Protein AF-A0A7C9EGU2-F1 (afdb_monomer_lite)

Radius of gyration: 26.22 Å; chains: 1; bounding box: 57×42×55 Å

Secondary structure (DSSP, 8-state):
--HHHHHHHHHHHHHHHHHTT--SSPPPHHHHHSS-HHHHIIIIITT-GGGHHHH--SHHHH----SS-TTHHHHTPPP-----HHHHHHHHHHHHHT-

pLDDT: mean 82.94, std 10.62, range [55.44, 94.5]

Organism: Opuntia streptacantha (NCBI:txid393608)

Foldseek 3Di:
DDCVLQQQLLVVLVVVCVVVVVDPDDDDPCNRRVDDLVVSCVPRPVVPVVSCVSNDDCVVVVPPPPPDPPCVCVVPDDDDDDDDPVNVVVVVVVVVVVD

Structure (mmCIF, N/CA/C/O backbone):
data_AF-A0A7C9EGU2-F1
#
_entry.id   AF-A0A7C9EGU2-F1
#
loop_
_atom_site.group_PDB
_atom_site.id
_atom_site.type_symbol
_atom_site.label_atom_id
_atom_site.label_alt_id
_atom_site.label_comp_id
_atom_site.label_asym_id
_atom_site.label_entity_id
_atom_site.label_seq_id
_atom_site.pdbx_PDB_ins_code
_atom_site.Cartn_x
_atom_site.Cartn_y
_atom_site.Cartn_z
_atom_site.occupancy
_atom_site.B_iso_or_equiv
_atom_site.auth_seq_id
_atom_site.auth_comp_id
_atom_site.auth_asym_id
_atom_site.auth_atom_id
_atom_site.pdbx_PDB_model_num
ATOM 1 N N . VAL A 1 1 ? -8.239 -15.324 -6.907 1.00 61.78 1 VAL A N 1
ATOM 2 C CA . VAL A 1 1 ? -8.035 -14.338 -5.815 1.00 61.78 1 VAL A CA 1
ATOM 3 C C . VAL A 1 1 ? -8.315 -15.052 -4.502 1.00 61.78 1 VAL A C 1
ATOM 5 O O . VAL A 1 1 ? -9.424 -15.538 -4.347 1.00 61.78 1 VAL A O 1
ATOM 8 N N . HIS A 1 2 ? -7.332 -15.199 -3.605 1.00 76.50 2 HIS A N 1
ATOM 9 C CA . HIS A 1 2 ? -7.583 -15.799 -2.285 1.00 76.50 2 HIS A CA 1
ATOM 10 C C . HIS A 1 2 ? -8.183 -14.745 -1.357 1.00 76.50 2 HIS A C 1
ATOM 12 O O . HIS A 1 2 ? -7.496 -13.784 -1.003 1.00 76.50 2 HIS A O 1
ATOM 18 N N . PHE A 1 3 ? -9.449 -14.934 -0.984 1.00 81.31 3 PHE A N 1
ATOM 19 C CA . PHE A 1 3 ? -10.191 -14.008 -0.131 1.00 81.31 3 PHE A CA 1
ATOM 20 C C . PHE A 1 3 ? -9.472 -13.777 1.204 1.00 81.31 3 PHE A C 1
ATOM 22 O O . PHE A 1 3 ? -9.122 -12.640 1.519 1.00 81.31 3 PHE A O 1
ATOM 29 N N . ASP A 1 4 ? -9.111 -14.857 1.897 1.00 83.12 4 ASP A N 1
ATOM 30 C CA . ASP A 1 4 ? -8.501 -14.789 3.232 1.00 83.12 4 ASP A CA 1
ATOM 31 C C . ASP A 1 4 ? -7.141 -14.095 3.251 1.00 83.12 4 ASP A C 1
ATOM 33 O O . ASP A 1 4 ? -6.787 -13.422 4.213 1.00 83.12 4 ASP A O 1
ATOM 37 N N . LYS A 1 5 ? -6.372 -14.220 2.165 1.00 81.50 5 LYS A N 1
ATOM 38 C CA . LYS A 1 5 ? -5.024 -13.641 2.079 1.00 81.50 5 LYS A CA 1
ATOM 39 C C . LYS A 1 5 ? -5.020 -12.192 1.600 1.00 81.50 5 LYS A C 1
ATOM 41 O O . LYS A 1 5 ? -4.078 -11.459 1.892 1.00 81.50 5 LYS A O 1
ATOM 46 N N . GLN A 1 6 ? -6.008 -11.780 0.805 1.00 82.31 6 GLN A N 1
ATOM 47 C CA . GLN A 1 6 ? -5.997 -10.462 0.156 1.00 82.31 6 GLN A CA 1
ATOM 48 C C . GLN A 1 6 ? -7.066 -9.512 0.684 1.00 82.31 6 GLN A C 1
ATOM 50 O O . GLN A 1 6 ? -6.784 -8.323 0.811 1.00 82.31 6 GLN A O 1
ATOM 55 N N . ILE A 1 7 ? -8.268 -10.006 0.979 1.00 89.75 7 ILE A N 1
ATOM 56 C CA . ILE A 1 7 ? -9.424 -9.178 1.334 1.00 89.75 7 ILE A CA 1
ATOM 57 C C . ILE A 1 7 ? -9.521 -9.011 2.847 1.00 89.75 7 ILE A C 1
ATOM 59 O O . ILE A 1 7 ? -9.616 -7.879 3.319 1.00 89.75 7 ILE A O 1
ATOM 63 N N . THR A 1 8 ? -9.413 -10.104 3.606 1.00 91.50 8 THR A N 1
ATOM 64 C CA . THR A 1 8 ? -9.524 -10.087 5.073 1.00 91.50 8 THR A CA 1
ATOM 65 C C . THR A 1 8 ? -8.534 -9.122 5.743 1.00 91.50 8 THR A C 1
ATOM 67 O O . THR A 1 8 ? -8.983 -8.275 6.516 1.00 91.50 8 THR A O 1
ATOM 70 N N . PRO A 1 9 ? -7.225 -9.116 5.404 1.00 92.31 9 PRO A N 1
ATOM 71 C CA . PRO A 1 9 ? -6.271 -8.202 6.040 1.00 92.31 9 PRO A CA 1
ATOM 72 C C . PRO A 1 9 ? -6.570 -6.735 5.714 1.00 92.31 9 PRO A C 1
ATOM 74 O O . PRO A 1 9 ? -6.491 -5.867 6.578 1.00 92.31 9 PRO A O 1
ATOM 77 N N . ARG A 1 10 ? -6.978 -6.448 4.469 1.00 92.94 10 ARG A N 1
ATOM 78 C CA . ARG A 1 10 ? -7.347 -5.089 4.046 1.00 92.94 10 ARG A CA 1
ATOM 79 C C . ARG A 1 10 ? -8.589 -4.594 4.775 1.00 92.94 10 ARG A C 1
ATOM 81 O O . ARG A 1 10 ? -8.626 -3.453 5.223 1.00 92.94 10 ARG A O 1
ATOM 88 N N . HIS A 1 11 ? -9.598 -5.451 4.904 1.00 93.50 11 HIS A N 1
ATOM 89 C CA . HIS A 1 11 ? -10.822 -5.112 5.616 1.00 93.50 11 HIS A CA 1
ATOM 90 C C . HIS A 1 11 ? -10.551 -4.819 7.097 1.00 93.50 11 HIS A C 1
ATOM 92 O O . HIS A 1 11 ? -11.053 -3.823 7.613 1.00 93.50 11 HIS A O 1
ATOM 98 N N . ASN A 1 12 ? -9.708 -5.622 7.753 1.00 93.75 12 ASN A N 1
ATOM 99 C CA . ASN A 1 12 ? -9.338 -5.422 9.156 1.00 93.75 12 ASN A CA 1
ATOM 100 C C . ASN A 1 12 ? -8.655 -4.066 9.387 1.00 93.75 12 ASN A C 1
ATOM 102 O O . ASN A 1 12 ? -9.035 -3.348 10.311 1.00 93.75 12 ASN A O 1
ATOM 106 N N . VAL A 1 13 ? -7.730 -3.673 8.502 1.00 94.38 13 VAL A N 1
ATOM 107 C CA . VAL A 1 13 ? -7.087 -2.346 8.531 1.00 94.38 13 VAL A CA 1
ATOM 108 C C . VAL A 1 13 ? -8.116 -1.224 8.432 1.00 94.38 13 VAL A C 1
ATOM 110 O O . VAL A 1 13 ? -8.161 -0.354 9.297 1.00 94.38 13 VAL A O 1
ATOM 113 N N . ILE A 1 14 ? -8.998 -1.256 7.432 1.00 94.50 14 ILE A N 1
ATOM 114 C CA . ILE A 1 14 ? -10.005 -0.196 7.267 1.00 94.50 14 ILE A CA 1
ATOM 115 C C . ILE A 1 14 ? -10.979 -0.150 8.446 1.00 94.50 14 ILE A C 1
ATOM 117 O O . ILE A 1 14 ? -11.340 0.935 8.902 1.00 94.50 14 ILE A O 1
ATOM 121 N N . LYS A 1 15 ? -11.385 -1.309 8.972 1.00 94.50 15 LYS A N 1
ATOM 122 C CA . LYS A 1 15 ? -12.273 -1.395 10.136 1.00 94.50 15 LYS A CA 1
ATOM 123 C C . LYS A 1 15 ? -11.640 -0.752 11.373 1.00 94.50 15 LYS A C 1
ATOM 125 O O . LYS A 1 15 ? -12.321 -0.009 12.076 1.00 94.50 15 LYS A O 1
ATOM 130 N N . TYR A 1 16 ? -10.355 -1.003 11.611 1.00 94.38 16 TYR A N 1
ATOM 131 C CA . TYR A 1 16 ? -9.599 -0.391 12.703 1.00 94.38 16 TYR A CA 1
ATOM 132 C C . TYR A 1 16 ? -9.443 1.122 12.526 1.00 94.38 16 TYR A C 1
ATOM 134 O O . TYR A 1 16 ? -9.747 1.892 13.433 1.00 94.38 16 TYR A O 1
ATOM 142 N N . LEU A 1 17 ? -9.034 1.578 11.340 1.00 93.06 17 LEU A N 1
ATOM 143 C CA . LEU A 1 17 ? -8.865 3.010 11.086 1.00 93.06 17 LEU A CA 1
ATOM 144 C C . LEU A 1 17 ? -10.192 3.767 11.216 1.00 93.06 17 LEU A C 1
ATOM 146 O O . LEU A 1 17 ? -10.218 4.888 11.722 1.00 93.06 17 LEU A O 1
ATOM 150 N N . ARG A 1 18 ? -11.308 3.139 10.826 1.00 92.38 18 ARG A N 1
ATOM 151 C CA . ARG A 1 18 ? -12.650 3.698 11.013 1.00 92.38 18 ARG A CA 1
ATOM 152 C C . ARG A 1 18 ? -13.013 3.826 12.495 1.00 92.38 18 ARG A C 1
ATOM 154 O O . ARG A 1 18 ? -13.554 4.856 12.877 1.00 92.38 18 ARG A O 1
ATOM 161 N N . SER A 1 19 ? -12.700 2.833 13.333 1.00 92.69 19 SER A N 1
ATOM 162 C CA . SER A 1 19 ? -12.996 2.907 14.775 1.00 92.69 19 SER A CA 1
ATOM 163 C C . SER A 1 19 ? -12.140 3.939 15.512 1.00 92.69 19 SER A C 1
ATOM 165 O O . SER A 1 19 ? -12.579 4.499 16.512 1.00 92.69 19 SER A O 1
ATOM 167 N N . LYS A 1 20 ? -10.941 4.229 15.001 1.00 90.31 20 LYS A N 1
ATOM 168 C CA . LYS A 1 20 ? -10.049 5.277 15.515 1.00 90.31 20 LYS A CA 1
ATOM 169 C C . LYS A 1 20 ? -10.355 6.678 14.980 1.00 90.31 20 LYS A C 1
ATOM 171 O O . LYS A 1 20 ? -9.717 7.627 15.417 1.00 90.31 20 LYS A O 1
ATOM 176 N N . GLY A 1 21 ? -11.286 6.816 14.032 1.00 87.38 21 GLY A N 1
ATOM 177 C CA . GLY A 1 21 ? -11.527 8.086 13.338 1.00 87.38 21 GLY A CA 1
ATOM 178 C C . GLY A 1 21 ? -10.350 8.534 12.461 1.00 87.38 21 GLY A C 1
ATOM 179 O O . GLY A 1 21 ? -10.252 9.704 12.117 1.00 87.38 21 GLY A O 1
ATOM 180 N N . GLY A 1 22 ? -9.447 7.616 12.097 1.00 81.25 22 GLY A N 1
ATOM 181 C CA . GLY A 1 22 ? -8.256 7.914 11.297 1.00 81.25 22 GLY A CA 1
ATOM 182 C C . GLY A 1 22 ? -8.547 8.144 9.811 1.00 81.25 22 GLY A C 1
ATOM 183 O O . GLY A 1 22 ? -7.685 8.625 9.085 1.00 81.25 22 GLY A O 1
ATOM 184 N N . LEU A 1 23 ? -9.757 7.815 9.347 1.00 85.38 23 LEU A N 1
ATOM 185 C CA . LEU A 1 23 ? -10.192 8.028 7.968 1.00 85.38 23 LEU A CA 1
ATOM 186 C C . LEU A 1 23 ? -11.042 9.300 7.891 1.00 85.38 23 LEU A C 1
ATOM 188 O O . LEU A 1 23 ? -12.167 9.322 8.378 1.00 85.38 23 LEU A O 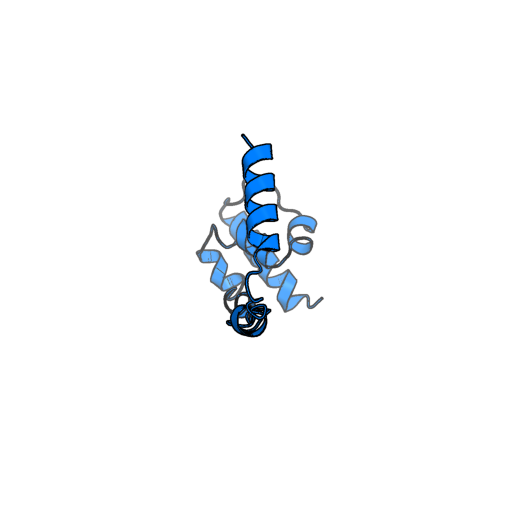1
ATOM 192 N N . GLY A 1 24 ? -10.523 10.340 7.235 1.00 82.25 24 GLY A N 1
ATOM 193 C CA . GLY A 1 24 ? -11.259 11.587 6.977 1.00 82.25 24 GLY A CA 1
ATOM 194 C C . GLY A 1 24 ? -12.314 11.486 5.867 1.00 82.25 24 GLY A C 1
ATOM 195 O O . GLY A 1 24 ? -12.910 12.492 5.497 1.00 82.25 24 GLY A O 1
ATOM 196 N N . PHE A 1 25 ? -12.519 10.296 5.298 1.00 85.50 25 PHE A N 1
ATOM 197 C CA . PHE A 1 25 ? -13.472 10.039 4.223 1.00 85.50 25 PHE A CA 1
ATOM 198 C C . PHE A 1 25 ? -14.026 8.615 4.304 1.00 85.50 25 PHE A C 1
ATOM 200 O O . PHE A 1 25 ? -13.432 7.720 4.915 1.00 85.50 25 PHE A O 1
ATOM 207 N N . GLU A 1 26 ? -15.169 8.392 3.659 1.00 88.12 26 GLU A N 1
ATOM 208 C CA . GLU A 1 26 ? -15.771 7.068 3.583 1.00 88.12 26 GLU A CA 1
ATOM 209 C C . GLU A 1 26 ? -15.000 6.174 2.602 1.00 88.12 26 GLU A C 1
ATOM 211 O O . GLU A 1 26 ? -14.929 6.440 1.405 1.00 88.12 26 GLU A O 1
ATOM 216 N N . VAL A 1 27 ? -14.410 5.095 3.121 1.00 88.94 27 VAL A N 1
ATOM 217 C CA . VAL A 1 27 ? -13.737 4.070 2.309 1.00 88.94 27 VAL A CA 1
ATOM 218 C C . VAL A 1 27 ? -14.755 3.014 1.886 1.00 88.94 27 VAL A C 1
ATOM 220 O O . VAL A 1 27 ? -15.305 2.305 2.737 1.00 88.94 27 VAL A O 1
ATOM 223 N N . GLY A 1 28 ? -14.988 2.895 0.577 1.00 89.69 28 GLY A N 1
ATOM 224 C CA . GLY A 1 28 ? -15.896 1.914 -0.007 1.00 89.69 28 GLY A CA 1
ATOM 225 C C . GLY A 1 28 ? -15.213 0.588 -0.348 1.00 89.69 28 GLY A C 1
ATOM 226 O O . GLY A 1 28 ? -13.990 0.445 -0.331 1.00 89.69 28 GLY A O 1
ATOM 227 N N . LEU A 1 29 ? -16.009 -0.413 -0.737 1.00 89.25 29 LEU A N 1
ATOM 228 C CA . LEU A 1 29 ? -15.494 -1.741 -1.099 1.00 89.25 29 LEU A CA 1
ATOM 229 C C . LEU A 1 29 ? -14.513 -1.689 -2.285 1.00 89.25 29 LEU A C 1
ATOM 231 O O . LEU A 1 29 ? -13.522 -2.419 -2.324 1.00 89.25 29 LEU A O 1
ATOM 235 N N . ARG A 1 30 ? -14.760 -0.794 -3.248 1.00 90.81 30 ARG A N 1
ATOM 236 C CA . ARG A 1 30 ? -13.894 -0.610 -4.420 1.00 90.81 30 ARG A CA 1
ATOM 237 C C . ARG A 1 30 ? -12.486 -0.167 -4.015 1.00 90.81 30 ARG A C 1
ATOM 239 O O . ARG A 1 30 ? -11.523 -0.651 -4.606 1.00 90.81 30 ARG A O 1
ATOM 246 N N . ASP A 1 31 ? -12.365 0.673 -2.996 1.00 89.94 31 ASP A N 1
ATOM 247 C CA . ASP A 1 31 ? -11.085 1.199 -2.507 1.00 89.94 31 ASP A CA 1
ATOM 248 C C . ASP A 1 31 ? -10.293 0.149 -1.723 1.00 89.94 31 ASP A C 1
ATOM 250 O O . ASP A 1 31 ? -9.071 0.208 -1.644 1.00 89.94 31 ASP A O 1
ATOM 254 N N . ILE A 1 32 ? -10.974 -0.875 -1.211 1.00 91.00 32 ILE A N 1
ATOM 255 C CA . ILE A 1 32 ? -10.347 -2.025 -0.556 1.00 91.00 32 ILE A CA 1
ATOM 256 C C . ILE A 1 32 ? -9.840 -3.022 -1.604 1.00 91.00 32 ILE A C 1
ATOM 258 O O . ILE A 1 32 ? -8.712 -3.505 -1.512 1.00 91.00 32 ILE A O 1
ATOM 262 N N . ILE A 1 33 ? -10.651 -3.343 -2.617 1.00 89.69 33 ILE A N 1
ATOM 263 C CA . ILE A 1 33 ? -10.361 -4.436 -3.560 1.00 89.69 33 ILE A CA 1
ATOM 264 C C . ILE A 1 33 ? -9.433 -3.987 -4.693 1.00 89.69 33 ILE A C 1
ATOM 266 O O . ILE A 1 33 ? -8.485 -4.694 -5.037 1.00 89.69 33 ILE A O 1
ATOM 270 N N . LYS A 1 34 ? -9.691 -2.815 -5.283 1.00 91.19 34 LYS A N 1
ATOM 271 C CA . LYS A 1 34 ? -9.046 -2.367 -6.526 1.00 91.19 34 LYS A CA 1
ATOM 272 C C . LYS A 1 34 ? -7.540 -2.083 -6.397 1.00 91.19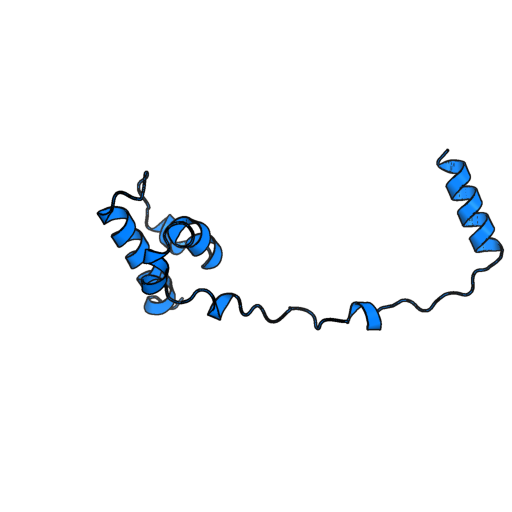 34 LYS A C 1
ATOM 274 O O . LYS A 1 34 ? -6.824 -2.353 -7.362 1.00 91.19 34 LYS A O 1
ATOM 279 N N . PRO A 1 35 ? -7.013 -1.537 -5.283 1.00 91.94 35 PRO A N 1
ATOM 280 C CA . PRO A 1 35 ? -5.588 -1.238 -5.196 1.00 91.94 35 PRO A CA 1
ATOM 281 C C . PRO A 1 35 ? -4.702 -2.486 -5.221 1.00 91.94 35 PRO A C 1
ATOM 283 O O . PRO A 1 35 ? -5.063 -3.562 -4.735 1.00 91.94 35 PRO A O 1
ATOM 286 N N . SER A 1 36 ? -3.475 -2.323 -5.721 1.00 89.75 36 SER A N 1
ATOM 287 C CA . SER A 1 36 ? -2.424 -3.319 -5.505 1.00 89.75 36 SER A CA 1
ATOM 288 C C . SER A 1 36 ? -2.078 -3.411 -4.016 1.00 89.75 36 SER A C 1
ATOM 290 O O . SER A 1 36 ? -2.345 -2.482 -3.250 1.00 89.75 36 SER A O 1
ATOM 292 N N . ARG A 1 37 ? -1.443 -4.514 -3.595 1.00 87.94 37 ARG A N 1
ATOM 293 C CA . ARG A 1 37 ? -1.001 -4.680 -2.198 1.00 87.94 37 ARG A CA 1
ATOM 294 C C . ARG A 1 37 ? -0.098 -3.517 -1.759 1.00 87.94 37 ARG A C 1
ATOM 296 O O . ARG A 1 37 ? -0.303 -2.989 -0.676 1.00 87.94 37 ARG A O 1
ATOM 303 N N . LEU A 1 38 ? 0.812 -3.073 -2.636 1.00 89.69 38 LEU A N 1
ATOM 304 C CA . LEU A 1 38 ? 1.697 -1.925 -2.398 1.00 89.69 38 LEU A CA 1
ATOM 305 C C . LEU A 1 38 ? 0.936 -0.603 -2.269 1.00 89.69 38 LEU A C 1
ATOM 307 O O . LEU A 1 38 ? 1.200 0.160 -1.346 1.00 89.69 38 LEU A O 1
ATOM 311 N N . LYS A 1 39 ? -0.012 -0.321 -3.174 1.00 92.81 39 LYS A N 1
ATOM 312 C CA . LYS A 1 39 ? -0.810 0.911 -3.084 1.00 92.81 39 LYS A CA 1
ATOM 313 C C . LYS A 1 39 ? -1.632 0.935 -1.798 1.00 92.81 39 LYS A C 1
ATOM 315 O O . LYS A 1 39 ? -1.625 1.945 -1.111 1.00 92.81 39 LYS A O 1
ATOM 320 N N . PHE A 1 40 ? -2.287 -0.176 -1.458 1.00 92.81 40 PHE A N 1
ATOM 321 C CA . PHE A 1 40 ? -3.050 -0.281 -0.215 1.00 92.81 40 PHE A CA 1
ATOM 322 C C . PHE A 1 40 ? -2.156 -0.063 1.012 1.00 92.81 40 PHE A C 1
ATOM 324 O O . PHE A 1 40 ? -2.500 0.734 1.880 1.00 92.81 40 PHE A O 1
ATOM 331 N N . TYR A 1 41 ? -0.990 -0.719 1.050 1.00 91.81 41 TYR A N 1
ATOM 332 C CA . TYR A 1 41 ? -0.019 -0.552 2.129 1.00 91.81 41 TYR A CA 1
ATOM 333 C C . TYR A 1 41 ? 0.410 0.913 2.265 1.00 91.81 41 TYR A C 1
ATOM 335 O O . TYR A 1 41 ? 0.314 1.478 3.346 1.00 91.81 41 TYR A O 1
ATOM 343 N N . ASN A 1 42 ? 0.789 1.570 1.167 1.00 92.12 42 ASN A N 1
ATOM 344 C CA . ASN A 1 42 ? 1.226 2.966 1.204 1.00 92.12 42 ASN A CA 1
ATOM 345 C C . ASN A 1 42 ? 0.137 3.941 1.675 1.00 92.12 42 ASN A C 1
ATOM 347 O O . ASN A 1 42 ? 0.471 4.918 2.337 1.00 92.12 42 ASN A O 1
ATOM 351 N N . PHE A 1 43 ? -1.133 3.698 1.337 1.00 91.31 43 PHE A N 1
ATOM 352 C CA . PHE A 1 43 ? -2.230 4.589 1.723 1.00 91.31 43 PHE A CA 1
ATOM 353 C C . PHE A 1 43 ? -2.729 4.364 3.151 1.00 91.31 43 PHE A C 1
ATOM 355 O O . PHE A 1 43 ? -3.018 5.336 3.838 1.00 91.31 43 PHE A O 1
ATOM 362 N N . TYR A 1 44 ? -2.849 3.108 3.590 1.00 91.00 44 TYR A N 1
ATOM 363 C CA . TYR A 1 44 ? -3.577 2.772 4.821 1.00 91.00 44 TYR A CA 1
ATOM 364 C C . TYR A 1 44 ? -2.731 2.099 5.900 1.00 91.00 44 TYR A C 1
ATOM 366 O O . TYR A 1 44 ? -3.188 1.986 7.027 1.00 91.00 44 TYR A O 1
ATOM 374 N N . VAL A 1 45 ? -1.527 1.623 5.583 1.00 92.06 45 VAL A N 1
ATOM 375 C CA . VAL A 1 45 ? -0.698 0.870 6.541 1.00 92.06 45 VAL A CA 1
ATOM 376 C C . VAL A 1 45 ? 0.580 1.631 6.872 1.00 92.06 45 VAL A C 1
ATOM 378 O O . VAL A 1 45 ? 0.872 1.852 8.034 1.00 92.06 45 VAL A O 1
ATOM 381 N N . LYS A 1 46 ? 1.308 2.127 5.867 1.00 91.31 46 LYS A N 1
ATOM 382 C CA . LYS A 1 46 ? 2.541 2.904 6.052 1.00 91.31 46 LYS A CA 1
ATOM 383 C C . LYS A 1 46 ? 2.373 4.133 6.966 1.00 91.31 46 LYS A C 1
ATOM 385 O O . LYS A 1 46 ? 3.291 4.393 7.738 1.00 91.31 46 LYS A O 1
ATOM 390 N N . PRO A 1 47 ? 1.261 4.896 6.908 1.00 90.88 47 PRO A N 1
ATOM 391 C CA . PRO A 1 47 ? 1.056 6.021 7.823 1.00 90.88 47 PRO A CA 1
ATOM 392 C C . PRO A 1 47 ? 0.672 5.596 9.251 1.00 90.88 47 PRO A C 1
ATOM 394 O O . PRO A 1 47 ? 0.773 6.413 10.159 1.00 90.88 47 PRO A O 1
ATOM 397 N N . TYR A 1 48 ? 0.233 4.347 9.439 1.00 90.88 48 TYR A N 1
ATOM 398 C CA . TYR A 1 48 ? -0.325 3.812 10.683 1.00 90.88 48 TYR A CA 1
ATOM 399 C C . TYR A 1 48 ? 0.406 2.513 11.049 1.00 90.88 48 TYR A C 1
ATOM 401 O O . TYR A 1 48 ? -0.083 1.426 10.727 1.00 90.88 48 TYR A O 1
ATOM 409 N N . PRO A 1 49 ? 1.594 2.588 11.671 1.00 87.50 49 PRO A N 1
ATOM 410 C CA . PRO A 1 49 ? 2.430 1.415 11.935 1.00 87.50 49 PRO A CA 1
ATOM 411 C C . PRO A 1 49 ? 1.717 0.338 12.770 1.00 87.50 49 PRO A C 1
ATOM 413 O O . PRO A 1 49 ? 1.951 -0.851 12.572 1.00 87.50 49 PRO A O 1
ATOM 416 N N . GLU A 1 50 ? 0.763 0.717 13.622 1.00 90.19 50 GLU A N 1
ATOM 417 C CA . GLU A 1 50 ? -0.118 -0.206 14.347 1.00 90.19 50 GLU A CA 1
ATOM 418 C C . GLU A 1 50 ? -0.951 -1.128 13.434 1.00 90.19 50 GLU A C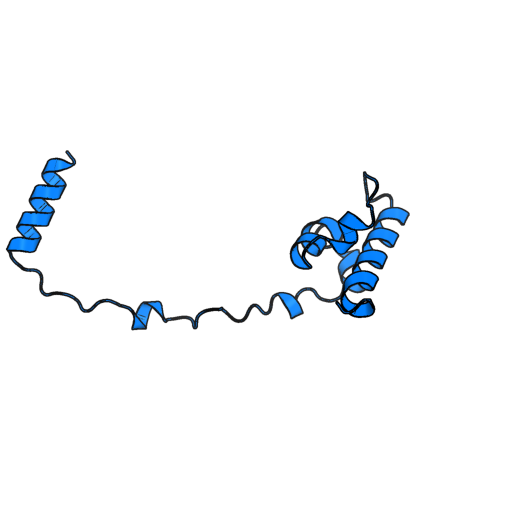 1
ATOM 420 O O . GLU A 1 50 ? -1.394 -2.195 13.854 1.00 90.19 50 GLU A O 1
ATOM 425 N N . CYS A 1 51 ? -1.149 -0.756 12.167 1.00 91.69 51 CYS A N 1
ATOM 426 C CA . CYS A 1 51 ? -1.866 -1.565 11.187 1.00 91.69 51 CYS A CA 1
ATOM 427 C C . CYS A 1 51 ? -0.996 -2.641 10.517 1.00 91.69 51 CYS A C 1
ATOM 429 O O . CYS A 1 51 ? -1.545 -3.505 9.826 1.00 91.69 51 CYS A O 1
ATOM 431 N N . GLU A 1 52 ? 0.332 -2.622 10.693 1.00 89.06 52 GLU A N 1
ATOM 432 C CA . GLU A 1 52 ? 1.231 -3.595 10.056 1.00 89.06 52 GLU A CA 1
ATOM 433 C C . GLU A 1 52 ? 0.976 -5.027 10.526 1.00 89.06 52 GLU A C 1
ATOM 435 O O . GLU A 1 52 ? 0.982 -5.952 9.711 1.00 89.06 52 GLU A O 1
ATOM 440 N N . GLU A 1 53 ? 0.688 -5.209 11.816 1.00 87.44 53 GLU A N 1
ATOM 441 C CA . GLU A 1 53 ? 0.418 -6.523 12.402 1.00 87.44 53 GLU A CA 1
ATOM 442 C C . GLU A 1 53 ? -0.833 -7.163 11.782 1.00 87.44 53 GLU A C 1
ATOM 444 O O . GLU A 1 53 ? -0.813 -8.321 11.365 1.00 87.44 53 GLU A O 1
ATOM 449 N N . MET A 1 54 ? -1.902 -6.379 11.613 1.00 89.56 54 MET A N 1
ATOM 450 C CA . MET A 1 54 ? -3.157 -6.851 11.020 1.00 89.56 54 MET A CA 1
ATOM 451 C C . MET A 1 54 ? -3.062 -7.087 9.509 1.00 89.56 54 MET A C 1
ATOM 453 O O . MET A 1 54 ? -3.750 -7.954 8.968 1.00 89.56 54 MET A O 1
ATOM 457 N N . PHE A 1 55 ? -2.256 -6.288 8.803 1.00 89.00 55 PHE A N 1
ATOM 458 C CA . PHE A 1 55 ? -2.066 -6.425 7.358 1.00 89.00 55 PHE A CA 1
ATOM 459 C C . PHE A 1 55 ? -1.131 -7.592 6.989 1.00 89.00 55 PHE A C 1
ATOM 461 O O . PHE A 1 55 ? -1.172 -8.111 5.860 1.00 89.00 55 PHE A O 1
ATOM 468 N N . GLY A 1 56 ? -0.301 -8.004 7.950 1.00 83.31 56 GLY A N 1
ATOM 469 C CA . GLY A 1 56 ? 0.786 -8.956 7.786 1.00 83.31 56 GLY A CA 1
ATOM 470 C C . GLY A 1 56 ? 2.015 -8.312 7.141 1.00 83.31 56 GLY A C 1
ATOM 471 O O . GLY A 1 56 ? 1.896 -7.367 6.352 1.00 83.31 56 GLY A O 1
ATOM 472 N N . ARG A 1 57 ? 3.203 -8.856 7.447 1.00 67.50 57 ARG A N 1
ATOM 473 C CA . ARG A 1 57 ? 4.498 -8.361 6.949 1.00 67.50 57 ARG A CA 1
ATOM 474 C C . ARG A 1 57 ? 4.446 -8.062 5.451 1.00 67.50 57 ARG A C 1
ATOM 476 O O . ARG A 1 57 ? 4.198 -8.929 4.612 1.00 67.50 57 ARG A O 1
ATOM 483 N N . PHE A 1 58 ? 4.677 -6.799 5.106 1.00 65.88 58 PHE A N 1
ATOM 484 C CA . PHE A 1 58 ? 4.865 -6.383 3.720 1.00 65.88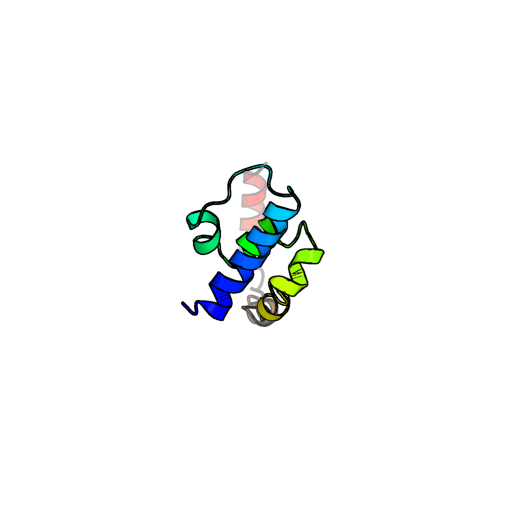 58 PHE A CA 1
ATOM 485 C C . PHE A 1 58 ? 6.279 -6.729 3.213 1.00 65.88 58 PHE A C 1
ATOM 487 O O . PHE A 1 58 ? 6.482 -6.800 2.003 1.00 65.88 58 PHE A O 1
ATOM 494 N N . SER A 1 59 ? 7.228 -7.015 4.120 1.00 56.88 59 SER A N 1
ATOM 495 C CA . SER A 1 59 ? 8.611 -7.413 3.806 1.00 56.88 59 SER A CA 1
ATOM 496 C C . SER A 1 59 ? 8.689 -8.607 2.862 1.00 56.88 59 SER A C 1
ATOM 498 O O . SER A 1 59 ? 9.464 -8.579 1.915 1.00 56.88 59 SER A O 1
ATOM 500 N N . ASP A 1 60 ? 7.816 -9.596 3.046 1.00 58.34 60 ASP A N 1
ATOM 501 C CA . ASP A 1 60 ? 7.829 -10.838 2.265 1.00 58.34 60 ASP A CA 1
ATOM 502 C C . ASP A 1 60 ? 7.405 -10.591 0.803 1.00 58.34 60 ASP A C 1
ATOM 504 O O . ASP A 1 60 ? 7.701 -11.376 -0.093 1.00 58.34 60 ASP A O 1
ATOM 508 N N . TYR A 1 61 ? 6.720 -9.470 0.538 1.00 57.03 61 TYR A N 1
ATOM 509 C CA . TYR A 1 61 ? 6.386 -9.004 -0.811 1.00 57.03 61 TYR A CA 1
ATOM 510 C C . TYR A 1 61 ? 7.501 -8.139 -1.429 1.00 57.03 61 TYR A C 1
ATOM 512 O O . TYR A 1 61 ? 7.608 -8.053 -2.652 1.00 57.03 61 TYR A O 1
ATOM 520 N N . VAL A 1 62 ? 8.314 -7.480 -0.594 1.00 55.44 62 VAL A N 1
ATOM 521 C CA . VAL A 1 62 ? 9.414 -6.578 -0.990 1.00 55.44 62 VAL A CA 1
ATOM 522 C C . VAL A 1 62 ? 10.751 -7.310 -1.109 1.00 55.44 62 VAL A C 1
ATOM 524 O O . VAL A 1 62 ? 11.729 -6.715 -1.555 1.00 55.44 62 VAL A O 1
ATOM 527 N N . GLU A 1 63 ? 10.796 -8.622 -0.871 1.00 55.72 63 GLU A N 1
ATOM 528 C CA . GLU A 1 63 ? 11.807 -9.497 -1.476 1.00 55.72 63 GLU A CA 1
ATOM 529 C C . GLU A 1 63 ? 11.628 -9.543 -3.008 1.00 55.72 63 GLU A C 1
ATOM 531 O O . GLU A 1 63 ? 11.453 -10.584 -3.643 1.00 55.72 63 GLU A O 1
ATOM 536 N N . THR A 1 64 ? 11.661 -8.375 -3.647 1.00 57.97 64 THR A N 1
ATOM 537 C CA . THR A 1 64 ? 11.872 -8.210 -5.067 1.00 57.97 64 THR A CA 1
ATOM 538 C C . THR A 1 64 ? 13.269 -8.729 -5.329 1.00 57.97 64 THR A C 1
ATOM 540 O O . THR A 1 64 ? 14.250 -7.987 -5.247 1.00 57.97 64 THR A O 1
ATOM 543 N N . LYS A 1 65 ? 13.370 -10.027 -5.629 1.00 58.94 65 LYS A N 1
ATOM 544 C CA . LYS A 1 65 ? 14.551 -10.564 -6.294 1.00 58.94 65 LYS A CA 1
ATOM 545 C C . LYS A 1 65 ? 14.857 -9.605 -7.443 1.00 58.94 65 LYS A C 1
ATOM 547 O O . LYS A 1 65 ? 13.942 -9.312 -8.224 1.00 58.94 65 LYS A O 1
ATOM 552 N N . PRO A 1 66 ? 16.073 -9.044 -7.520 1.00 62.41 66 PRO A N 1
ATOM 553 C CA . PRO A 1 66 ? 16.394 -8.104 -8.575 1.00 62.41 66 PRO A CA 1
ATOM 554 C C . PRO A 1 66 ? 16.082 -8.786 -9.907 1.00 62.41 66 PRO A C 1
ATOM 556 O O . PRO A 1 66 ? 16.568 -9.882 -10.184 1.00 62.41 66 PRO A O 1
ATOM 559 N N . ARG A 1 67 ? 15.203 -8.163 -10.704 1.00 67.38 67 ARG A N 1
ATOM 560 C CA . ARG A 1 67 ? 14.702 -8.719 -11.976 1.00 67.38 67 ARG A CA 1
ATOM 561 C C . ARG A 1 67 ? 15.840 -9.052 -12.948 1.00 67.38 67 ARG A C 1
ATOM 563 O O . ARG A 1 67 ? 15.672 -9.874 -13.842 1.00 67.38 67 ARG A O 1
ATOM 570 N N . HIS A 1 68 ? 16.995 -8.427 -12.738 1.00 70.19 68 HIS A N 1
ATOM 571 C CA . HIS A 1 68 ? 18.225 -8.639 -13.474 1.00 70.19 68 HIS A CA 1
ATOM 572 C C . HIS A 1 68 ? 19.360 -8.924 -12.485 1.00 70.19 68 HIS A C 1
ATOM 574 O O . HIS A 1 68 ? 19.503 -8.172 -11.517 1.00 70.19 68 HIS A O 1
ATOM 580 N N . PRO A 1 69 ? 20.183 -9.966 -12.701 1.00 76.25 69 PRO A N 1
ATOM 581 C CA . PRO A 1 69 ? 21.376 -10.173 -11.895 1.00 76.25 69 PRO A CA 1
ATOM 582 C C . PRO A 1 69 ? 22.269 -8.928 -11.927 1.00 76.25 69 PRO A C 1
ATOM 584 O O . PRO A 1 69 ? 22.532 -8.341 -12.984 1.00 76.25 69 PRO A O 1
ATOM 587 N N . ALA A 1 70 ? 22.728 -8.518 -10.745 1.00 71.81 70 ALA A N 1
ATOM 588 C CA . ALA A 1 70 ? 23.661 -7.412 -10.614 1.00 71.81 70 ALA A CA 1
ATOM 589 C C . ALA A 1 70 ? 24.921 -7.712 -11.443 1.00 71.81 70 ALA A C 1
ATOM 591 O O . ALA A 1 70 ? 25.501 -8.789 -11.340 1.00 71.81 70 ALA A O 1
ATOM 592 N N . GLY A 1 71 ? 25.340 -6.762 -12.282 1.00 76.38 71 GLY A N 1
ATOM 593 C CA . GLY A 1 71 ? 26.541 -6.919 -13.109 1.00 76.38 71 GLY A CA 1
ATOM 594 C C . GLY A 1 71 ? 26.313 -7.306 -14.572 1.00 76.38 71 GLY A C 1
ATOM 595 O O . GLY A 1 71 ? 27.295 -7.363 -15.303 1.00 76.38 71 GLY A O 1
ATOM 596 N N . LEU A 1 72 ? 25.072 -7.471 -15.054 1.00 76.62 72 LEU A N 1
ATOM 597 C CA . LEU A 1 72 ? 24.804 -7.633 -16.500 1.00 76.62 72 LEU A CA 1
ATOM 598 C C . LEU A 1 72 ? 25.381 -6.488 -17.350 1.00 76.62 72 LEU A C 1
ATOM 600 O O . LEU A 1 72 ? 25.876 -6.727 -18.443 1.00 76.62 72 LEU A O 1
ATOM 604 N N . TRP A 1 73 ? 25.418 -5.262 -16.824 1.00 73.44 73 TRP A N 1
ATOM 605 C CA . TRP A 1 73 ? 26.072 -4.114 -17.469 1.00 73.44 73 TRP A CA 1
ATOM 606 C C . TRP A 1 73 ? 27.582 -4.308 -17.705 1.00 73.44 73 TRP A C 1
ATOM 608 O O . TRP A 1 73 ? 28.155 -3.658 -18.574 1.00 73.44 73 TRP A O 1
ATOM 618 N N . LYS A 1 74 ? 28.234 -5.207 -16.951 1.00 75.94 74 LYS A N 1
ATOM 619 C CA . LYS A 1 74 ? 29.635 -5.597 -17.171 1.00 75.94 74 LYS A CA 1
ATOM 620 C C . LYS A 1 74 ? 29.770 -6.605 -18.313 1.00 75.94 74 LYS A C 1
ATOM 622 O O . LYS A 1 74 ? 30.771 -6.571 -19.016 1.00 75.94 74 LYS A O 1
ATOM 627 N N . VAL A 1 75 ? 28.773 -7.476 -18.490 1.00 78.00 75 VAL A N 1
ATOM 628 C CA . VAL A 1 75 ? 28.720 -8.486 -19.564 1.00 78.00 75 VAL A CA 1
ATOM 629 C C . VAL A 1 75 ? 28.366 -7.838 -20.901 1.00 78.00 75 VAL A C 1
ATOM 631 O O . VAL A 1 75 ? 28.952 -8.170 -21.922 1.00 78.00 75 VAL A O 1
ATOM 634 N N . PHE A 1 76 ? 27.462 -6.860 -20.886 1.00 77.25 76 PHE A N 1
ATOM 635 C CA . PHE A 1 76 ? 27.059 -6.101 -22.071 1.00 77.25 76 PHE A CA 1
ATOM 636 C C . PHE A 1 76 ? 27.945 -4.887 -22.356 1.00 77.25 76 PHE A C 1
ATOM 638 O O . PHE A 1 76 ? 27.517 -3.966 -23.049 1.00 77.25 76 PHE A O 1
ATOM 645 N N . LYS A 1 77 ? 29.173 -4.844 -21.826 1.00 77.69 77 LYS A N 1
ATOM 646 C CA . LYS A 1 77 ? 30.094 -3.762 -22.166 1.00 77.69 77 LYS A CA 1
ATOM 647 C C . LYS A 1 77 ? 30.492 -3.922 -23.641 1.00 77.69 77 LYS A C 1
ATOM 649 O O . LYS A 1 77 ? 31.076 -4.953 -23.973 1.00 77.69 77 LYS A O 1
ATOM 654 N N . PRO A 1 78 ? 30.195 -2.945 -24.520 1.00 80.38 78 PRO A N 1
ATOM 655 C CA . PRO A 1 78 ? 30.585 -3.034 -25.922 1.00 80.38 78 PRO A CA 1
ATOM 656 C C . PRO A 1 78 ? 32.097 -3.223 -26.031 1.00 80.38 78 PRO A C 1
ATOM 658 O O . PRO A 1 78 ? 32.854 -2.650 -25.235 1.00 80.38 78 PRO A O 1
ATOM 661 N N . SER A 1 79 ? 32.546 -4.013 -27.009 1.00 78.88 79 SER A N 1
ATOM 662 C CA . SER A 1 79 ? 33.969 -4.074 -27.338 1.00 78.88 79 SER A CA 1
ATOM 663 C C . SER A 1 79 ? 34.459 -2.662 -27.634 1.00 78.88 79 SER A C 1
ATOM 665 O O . SER A 1 79 ? 33.802 -1.923 -28.368 1.00 78.88 79 SER A O 1
ATOM 667 N N . LYS A 1 80 ? 35.605 -2.275 -27.064 1.00 78.62 80 LYS A N 1
ATOM 668 C CA . LYS A 1 80 ? 36.232 -1.007 -27.436 1.00 78.62 80 LYS A CA 1
ATOM 669 C C . LYS A 1 80 ? 36.587 -1.088 -28.918 1.00 78.62 80 LYS A C 1
ATOM 671 O O . LYS A 1 80 ? 37.417 -1.913 -29.294 1.00 78.62 80 LYS A O 1
ATOM 676 N N . TYR A 1 81 ? 35.933 -0.274 -29.736 1.00 75.81 81 TYR A N 1
ATOM 677 C CA . TYR A 1 81 ? 36.328 -0.109 -31.126 1.00 75.81 81 TYR A CA 1
ATOM 678 C C . TYR A 1 81 ? 37.665 0.642 -31.164 1.00 75.81 81 TYR A C 1
ATOM 680 O O . TYR A 1 81 ? 37.876 1.533 -30.335 1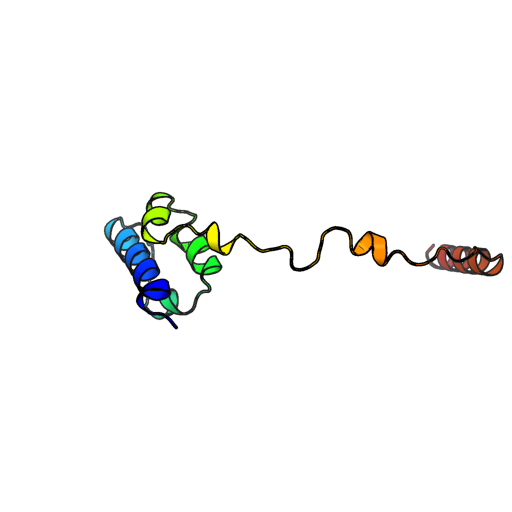.00 75.81 81 TYR A O 1
ATOM 688 N N . PRO A 1 82 ? 38.594 0.268 -32.057 1.00 80.25 82 PRO A N 1
ATOM 689 C CA . PRO A 1 82 ? 39.794 1.060 -32.270 1.00 80.25 82 PRO A CA 1
ATOM 690 C C . PRO A 1 82 ? 39.376 2.424 -32.824 1.00 80.25 82 PRO A C 1
ATOM 692 O O . PRO A 1 82 ? 38.696 2.484 -33.844 1.00 80.25 82 PRO A O 1
ATOM 695 N N . GLU A 1 83 ? 39.758 3.503 -32.145 1.00 78.31 83 GLU A N 1
ATOM 696 C CA . GLU A 1 83 ? 39.467 4.861 -32.609 1.00 78.31 83 GLU A CA 1
ATOM 697 C C . GLU A 1 83 ? 40.199 5.110 -33.931 1.00 78.31 83 GLU A C 1
ATOM 699 O O . GLU A 1 83 ? 41.434 5.103 -33.991 1.00 78.31 83 GLU A O 1
ATOM 704 N N . SER A 1 84 ? 39.440 5.298 -35.010 1.00 84.12 84 SER A N 1
ATOM 705 C CA . SER A 1 84 ? 40.004 5.658 -36.304 1.00 84.12 84 SER A CA 1
ATOM 706 C C . SER A 1 84 ? 40.226 7.170 -36.396 1.00 84.12 84 SER A C 1
ATOM 708 O O . SER A 1 84 ? 39.607 7.977 -35.699 1.00 84.12 84 SER A O 1
ATOM 710 N N . LYS A 1 85 ? 41.108 7.590 -37.310 1.00 84.94 85 LYS A N 1
ATOM 711 C CA . LYS A 1 85 ? 41.303 9.021 -37.602 1.00 84.94 85 LYS A CA 1
ATOM 712 C C . LYS A 1 85 ? 40.035 9.679 -38.166 1.00 84.94 85 LYS A C 1
ATOM 714 O O . LYS A 1 85 ? 39.884 10.893 -38.047 1.00 84.94 85 LYS A O 1
ATOM 719 N N . GLU A 1 86 ? 39.155 8.896 -38.785 1.00 85.75 86 GLU A N 1
ATOM 720 C CA . GLU A 1 86 ? 37.849 9.342 -39.275 1.00 85.75 86 GLU A CA 1
ATOM 721 C C . GLU A 1 86 ? 36.864 9.579 -38.133 1.00 85.75 86 GLU A C 1
ATOM 723 O O . GLU A 1 86 ? 36.206 10.615 -38.131 1.00 85.75 86 GLU A O 1
ATOM 728 N N . ASP A 1 87 ? 36.846 8.722 -37.110 1.00 84.75 87 ASP A N 1
ATOM 729 C CA . ASP A 1 87 ? 36.003 8.927 -35.925 1.00 84.75 87 ASP A CA 1
ATOM 730 C C . ASP A 1 87 ? 36.348 10.243 -35.220 1.00 84.75 87 ASP A C 1
ATOM 732 O O . ASP A 1 87 ? 35.460 11.016 -34.867 1.00 84.75 87 ASP A O 1
ATOM 736 N N . LEU A 1 88 ? 37.643 10.559 -35.096 1.00 85.62 88 LEU A N 1
ATOM 737 C CA . LEU A 1 88 ? 38.102 11.823 -34.509 1.00 85.62 88 LEU A CA 1
ATOM 738 C C . LEU A 1 88 ? 37.685 13.046 -35.336 1.00 85.62 88 LEU A C 1
ATOM 740 O O . LEU A 1 88 ? 37.331 14.078 -34.765 1.00 85.62 88 LEU A O 1
ATOM 744 N N . LYS A 1 89 ? 37.705 12.945 -36.672 1.00 89.38 89 LYS A N 1
ATOM 745 C CA . LYS A 1 89 ? 37.195 14.007 -37.552 1.00 89.38 89 LYS A CA 1
ATOM 746 C C . LYS A 1 89 ? 35.687 14.178 -37.395 1.00 89.38 89 LYS A C 1
ATOM 748 O O . LYS A 1 89 ? 35.240 15.305 -37.224 1.00 89.38 89 LYS A O 1
ATOM 753 N N . ASN A 1 90 ? 34.934 13.081 -37.386 1.00 87.62 90 ASN A N 1
ATOM 754 C CA . ASN A 1 90 ? 33.479 13.099 -37.255 1.00 87.62 90 ASN A CA 1
ATOM 755 C C . ASN A 1 90 ? 33.041 13.710 -35.917 1.00 87.62 90 ASN A C 1
ATOM 757 O O . ASN A 1 90 ? 32.162 14.567 -35.890 1.00 87.62 90 ASN A O 1
ATOM 761 N N . ILE A 1 91 ? 33.695 13.328 -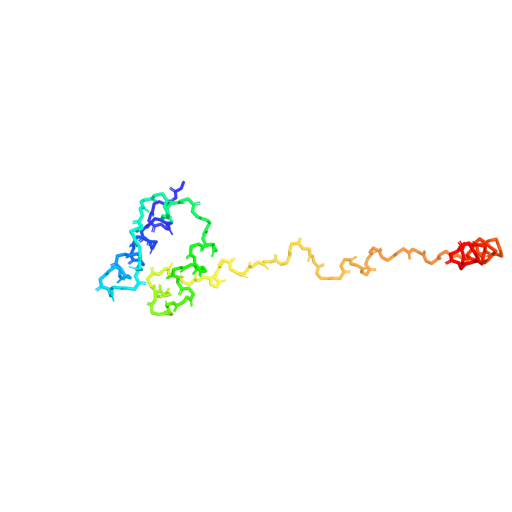34.814 1.00 87.38 91 ILE A N 1
ATOM 762 C CA . ILE A 1 91 ? 33.432 13.895 -33.483 1.00 87.38 91 ILE A CA 1
ATOM 763 C C . ILE A 1 91 ? 33.736 15.396 -33.467 1.00 87.38 91 ILE A C 1
ATOM 765 O O . ILE A 1 91 ? 32.955 16.172 -32.920 1.00 87.38 91 ILE A O 1
ATOM 769 N N . LYS A 1 92 ? 34.851 15.815 -34.077 1.00 87.00 92 LYS A N 1
ATOM 770 C CA . LYS A 1 92 ? 35.241 17.226 -34.133 1.00 87.00 92 LYS A CA 1
ATOM 771 C C . LYS A 1 92 ? 34.243 18.066 -34.936 1.00 87.00 92 LYS A C 1
ATOM 773 O O . LYS A 1 92 ? 33.813 19.100 -34.440 1.00 87.00 92 LYS A O 1
ATOM 778 N N . SER A 1 93 ? 33.836 17.600 -36.116 1.00 87.88 93 SER A N 1
ATOM 779 C CA . SER A 1 93 ? 32.831 18.279 -36.942 1.00 87.88 93 SER A CA 1
ATOM 780 C C . SER A 1 93 ? 31.480 18.385 -36.233 1.00 87.88 93 SER A C 1
ATOM 782 O O . SER A 1 93 ? 30.874 19.448 -36.242 1.00 87.88 93 SER A O 1
ATOM 784 N N . PHE A 1 94 ? 31.048 17.330 -35.536 1.00 88.06 94 PHE A N 1
ATOM 785 C CA . PHE A 1 94 ? 29.814 17.365 -34.748 1.00 88.06 94 PHE A CA 1
ATOM 786 C C . PHE A 1 94 ? 29.873 18.373 -33.588 1.00 88.06 94 PHE A C 1
ATOM 788 O O . PHE A 1 94 ? 28.892 19.056 -33.310 1.00 88.06 94 PHE A O 1
ATOM 795 N N . MET A 1 95 ? 31.015 18.487 -32.899 1.00 90.06 95 MET A N 1
ATOM 796 C CA . MET A 1 95 ? 31.179 19.493 -31.842 1.00 90.06 95 MET A CA 1
ATOM 797 C C . MET A 1 95 ? 31.199 20.922 -32.389 1.00 90.06 95 MET A C 1
ATOM 799 O O . MET A 1 95 ? 30.668 21.810 -31.732 1.00 90.06 95 MET A O 1
ATOM 803 N N . GLU A 1 96 ? 31.788 21.141 -33.565 1.00 86.06 96 GLU A N 1
ATOM 804 C CA . GLU A 1 96 ? 31.792 22.446 -34.237 1.00 86.06 96 GLU A CA 1
ATOM 805 C C . GLU A 1 96 ? 30.388 22.868 -34.709 1.00 86.06 96 GLU A C 1
ATOM 807 O O . GLU A 1 96 ? 30.096 24.055 -34.699 1.00 86.06 96 GLU A O 1
ATOM 812 N N . GLU A 1 97 ? 29.500 21.928 -35.056 1.00 81.94 97 GLU A N 1
ATOM 813 C CA . GLU A 1 97 ? 28.100 22.216 -35.426 1.00 81.94 97 GLU A CA 1
ATOM 814 C C . GLU A 1 97 ? 27.189 22.577 -34.237 1.00 81.94 97 GLU A C 1
ATOM 816 O O . GLU A 1 97 ? 26.124 23.161 -34.434 1.00 81.94 97 GLU A O 1
ATOM 821 N N . MET A 1 98 ? 27.567 22.214 -33.007 1.00 70.31 98 MET A N 1
ATOM 822 C CA . MET A 1 98 ? 26.786 22.511 -31.795 1.00 70.31 98 MET A CA 1
ATOM 823 C C . MET A 1 98 ? 27.151 23.850 -31.128 1.00 70.31 98 MET A C 1
ATOM 825 O O . MET A 1 98 ? 26.545 24.191 -30.108 1.00 70.31 98 MET A O 1
ATOM 829 N N . VAL A 1 99 ? 28.140 24.574 -31.664 1.00 59.66 99 VAL A N 1
ATOM 830 C CA . VAL A 1 99 ? 28.577 25.911 -31.215 1.00 59.66 99 VAL A CA 1
ATOM 831 C C . VAL A 1 99 ? 27.999 26.974 -32.138 1.00 59.66 99 VAL A C 1
ATOM 833 O O . VAL A 1 99 ? 27.454 27.962 -31.597 1.00 59.66 99 VAL A O 1
#

Sequence (99 aa):
VHFDKQITPRHNVIKYLRSKGGLGFEVGLRDIIKPSRLKFYNFYVKPYPECEEMFGRFSDYVETKPRHPAGLWKVFKPSKYPESKEDLKNIKSFMEEMV